Protein AF-A0A2K4ZIS6-F1 (afdb_monomer)

Mean predicted aligned error: 14.25 Å

Foldseek 3Di:
DLPDALQVCQQVLCCVVVVDGDPVVVAPPAAALVSSQVSCVVPDVDHSVVCCVRFQADPVVNHGDHDDDDPPNDDPPQQVQWDWDFPDWDQDPVQKIKTWIFRAGNPDDDSDGPDIWIWIWHDDPPDIHGDDTDD

pLDDT: mean 78.14, std 14.22, range [47.75, 95.12]

Structure (mmCIF, N/CA/C/O backbone):
data_AF-A0A2K4ZIS6-F1
#
_entry.id   AF-A0A2K4ZIS6-F1
#
loop_
_atom_site.group_PDB
_atom_site.id
_atom_site.type_symbol
_atom_site.label_atom_id
_atom_site.label_alt_id
_atom_site.label_comp_id
_atom_site.label_asym_id
_atom_site.label_entity_id
_atom_site.label_seq_id
_atom_site.pdbx_PDB_ins_code
_atom_site.Cartn_x
_atom_site.Cartn_y
_atom_site.Cartn_z
_atom_site.occupancy
_atom_site.B_iso_or_equiv
_atom_site.auth_seq_id
_atom_site.auth_comp_id
_atom_site.auth_asym_id
_atom_site.auth_atom_id
_atom_site.pdbx_PDB_model_num
ATOM 1 N N . MET A 1 1 ? 12.087 -0.090 7.131 1.00 57.41 1 MET A N 1
ATOM 2 C CA . MET A 1 1 ? 11.800 0.024 5.686 1.00 57.41 1 MET A CA 1
ATOM 3 C C . MET A 1 1 ? 12.213 -1.230 4.914 1.00 57.41 1 MET A C 1
ATOM 5 O O . MET A 1 1 ? 11.527 -1.544 3.962 1.00 57.41 1 MET A O 1
ATOM 9 N N . GLU A 1 2 ? 13.178 -2.032 5.389 1.00 54.72 2 GLU A N 1
ATOM 10 C CA . GLU A 1 2 ? 13.611 -3.327 4.796 1.00 54.72 2 GLU A CA 1
ATOM 11 C C . GLU A 1 2 ? 12.545 -4.446 4.659 1.00 54.72 2 GLU A C 1
ATOM 13 O O . GLU A 1 2 ? 12.848 -5.541 4.193 1.00 54.72 2 GLU A O 1
ATOM 18 N N . HIS A 1 3 ? 11.298 -4.223 5.082 1.00 62.56 3 HIS A N 1
ATOM 19 C CA . HIS A 1 3 ? 10.226 -5.235 5.055 1.00 62.56 3 HIS A CA 1
ATOM 20 C C . HIS A 1 3 ? 8.952 -4.743 4.364 1.00 62.56 3 HIS A C 1
ATOM 22 O O . HIS A 1 3 ? 7.903 -5.374 4.483 1.00 62.56 3 HIS A O 1
ATOM 28 N N . LEU A 1 4 ? 9.018 -3.589 3.700 1.00 74.50 4 LEU A N 1
ATOM 29 C CA . LEU A 1 4 ? 7.874 -3.030 3.000 1.00 74.50 4 LEU A CA 1
ATOM 30 C C . LEU A 1 4 ? 7.817 -3.604 1.583 1.00 74.50 4 LEU A C 1
ATOM 32 O O . LEU A 1 4 ? 8.802 -3.541 0.852 1.00 74.50 4 LEU A O 1
ATOM 36 N N . ASP A 1 5 ? 6.667 -4.150 1.196 1.00 81.69 5 ASP A N 1
ATOM 37 C CA . ASP A 1 5 ? 6.433 -4.590 -0.179 1.00 81.69 5 ASP A CA 1
ATOM 38 C C . ASP A 1 5 ? 6.145 -3.372 -1.068 1.00 81.69 5 ASP A C 1
ATOM 40 O O . ASP A 1 5 ? 5.002 -2.941 -1.237 1.00 81.69 5 ASP A O 1
ATOM 44 N N . TYR A 1 6 ? 7.213 -2.785 -1.605 1.00 83.19 6 TYR A N 1
ATOM 45 C CA . TYR A 1 6 ? 7.151 -1.627 -2.494 1.00 83.19 6 TYR A CA 1
ATOM 46 C C . TYR A 1 6 ? 6.337 -1.910 -3.768 1.00 83.19 6 TYR A C 1
ATOM 48 O O . TYR A 1 6 ? 5.609 -1.032 -4.233 1.00 83.19 6 TYR A O 1
ATOM 56 N N . ASN A 1 7 ? 6.402 -3.135 -4.300 1.00 83.25 7 ASN A N 1
ATOM 57 C CA . ASN A 1 7 ? 5.655 -3.546 -5.490 1.00 83.25 7 ASN A CA 1
ATOM 58 C C . ASN A 1 7 ? 4.156 -3.615 -5.182 1.00 83.25 7 ASN A C 1
ATOM 60 O O . ASN A 1 7 ? 3.347 -3.062 -5.926 1.00 83.25 7 ASN A O 1
ATOM 64 N N . GLY A 1 8 ? 3.794 -4.250 -4.065 1.00 79.19 8 GLY A N 1
ATOM 65 C CA . GLY A 1 8 ? 2.409 -4.366 -3.609 1.00 79.19 8 GLY A CA 1
ATOM 66 C C . GLY A 1 8 ? 1.788 -3.028 -3.201 1.00 79.19 8 GLY A C 1
ATOM 67 O O . GLY A 1 8 ? 0.581 -2.833 -3.339 1.00 79.19 8 GLY A O 1
ATOM 68 N N . MET A 1 9 ? 2.597 -2.070 -2.744 1.00 85.50 9 MET A N 1
ATOM 69 C CA . MET A 1 9 ? 2.125 -0.730 -2.387 1.00 85.50 9 MET A CA 1
ATOM 70 C C . MET A 1 9 ? 1.767 0.154 -3.579 1.00 85.50 9 MET A C 1
ATOM 72 O O . MET A 1 9 ? 0.963 1.076 -3.422 1.00 85.50 9 MET A O 1
ATOM 76 N N . TYR A 1 10 ? 2.354 -0.093 -4.749 1.00 88.19 10 TYR A N 1
ATOM 77 C CA . TYR A 1 10 ? 2.205 0.798 -5.894 1.00 88.19 10 TYR A CA 1
ATOM 78 C C . TYR A 1 10 ? 0.734 0.999 -6.296 1.00 88.19 10 TYR A C 1
ATOM 80 O O . TYR A 1 10 ? 0.315 2.137 -6.491 1.00 88.19 10 TYR A O 1
ATOM 88 N N . GLU A 1 11 ? -0.075 -0.066 -6.343 1.00 87.69 11 GLU A N 1
ATOM 89 C CA . GLU A 1 11 ? -1.501 0.034 -6.700 1.00 87.69 11 GLU A CA 1
ATOM 90 C C . GLU A 1 11 ? -2.291 0.926 -5.736 1.00 87.69 11 GLU A C 1
ATOM 92 O O . GLU A 1 11 ? -3.126 1.723 -6.167 1.00 87.69 11 GLU A O 1
ATOM 97 N N . TYR A 1 12 ? -2.008 0.824 -4.434 1.00 84.69 12 TYR A N 1
ATOM 98 C CA . TYR A 1 12 ? -2.656 1.652 -3.418 1.00 84.69 12 TYR A CA 1
ATOM 99 C C . TYR A 1 12 ? -2.283 3.124 -3.590 1.00 84.69 12 TYR A C 1
ATOM 101 O O . TYR A 1 12 ? -3.161 3.986 -3.608 1.00 84.69 12 TYR A O 1
ATOM 109 N N . LEU A 1 13 ? -0.990 3.418 -3.767 1.00 89.38 13 LEU A N 1
ATOM 110 C CA . LEU A 1 13 ? -0.518 4.785 -3.993 1.00 89.38 13 LEU A CA 1
ATOM 111 C C . LEU A 1 13 ? -1.050 5.358 -5.314 1.00 89.38 13 LEU A C 1
ATOM 113 O O . LEU A 1 13 ? -1.381 6.541 -5.377 1.00 89.38 13 LEU A O 1
ATOM 117 N N . TYR A 1 14 ? -1.188 4.527 -6.351 1.00 90.56 14 TYR A N 1
ATOM 118 C CA . TYR A 1 14 ? -1.750 4.926 -7.640 1.00 90.56 14 TYR A CA 1
ATOM 119 C C . TYR A 1 14 ? -3.208 5.348 -7.473 1.00 90.56 14 TYR A C 1
ATOM 121 O O . TYR A 1 14 ? -3.582 6.452 -7.872 1.00 90.56 14 TYR A O 1
ATOM 129 N N . ALA A 1 15 ? -4.011 4.514 -6.808 1.00 88.38 15 ALA A N 1
ATOM 130 C CA . ALA A 1 15 ? -5.408 4.819 -6.533 1.00 88.38 15 ALA A CA 1
ATOM 131 C C . ALA A 1 15 ? -5.569 6.071 -5.663 1.00 88.38 15 ALA A C 1
ATOM 133 O O . ALA A 1 15 ? -6.437 6.898 -5.928 1.00 88.38 15 ALA A O 1
ATOM 134 N N . MET A 1 16 ? -4.700 6.269 -4.669 1.00 86.75 16 MET A N 1
ATOM 135 C CA . MET A 1 16 ? -4.697 7.489 -3.858 1.00 86.75 16 MET A CA 1
ATOM 136 C C . MET A 1 16 ? -4.350 8.738 -4.673 1.00 86.75 16 MET A C 1
ATOM 138 O O . MET A 1 16 ? -4.973 9.783 -4.484 1.00 86.75 16 MET A O 1
ATOM 142 N N . LYS A 1 17 ? -3.367 8.658 -5.572 1.00 90.00 17 LYS A N 1
ATOM 143 C CA . LYS A 1 17 ? -2.917 9.811 -6.356 1.00 90.00 17 LYS A CA 1
ATOM 144 C C . LYS A 1 17 ? -3.898 10.192 -7.455 1.00 90.00 17 LYS A C 1
ATOM 146 O O . LYS A 1 17 ? -4.234 11.365 -7.603 1.00 90.00 17 LYS A O 1
ATOM 151 N N . TYR A 1 18 ? -4.323 9.208 -8.238 1.00 91.12 18 TYR A N 1
ATOM 152 C CA . TYR A 1 18 ? -5.112 9.429 -9.446 1.00 91.12 18 TYR A CA 1
ATOM 153 C C . TYR A 1 18 ? -6.614 9.278 -9.214 1.00 91.12 18 TYR A C 1
ATOM 155 O O . TYR A 1 18 ? -7.387 9.642 -10.090 1.00 91.12 18 TYR A O 1
ATOM 163 N N . GLN A 1 19 ? -7.035 8.808 -8.031 1.00 87.88 19 GLN A N 1
ATOM 164 C CA . GLN A 1 19 ? -8.442 8.556 -7.689 1.00 87.88 19 GLN A CA 1
ATOM 165 C C . GLN A 1 19 ? -9.116 7.551 -8.645 1.00 87.88 19 GLN A C 1
ATOM 167 O O . GLN A 1 19 ? -10.331 7.565 -8.832 1.00 87.88 19 GLN A O 1
ATOM 172 N N . GLU A 1 20 ? -8.319 6.656 -9.235 1.00 88.50 20 GLU A N 1
ATOM 173 C CA . GLU A 1 20 ? -8.725 5.674 -10.242 1.00 88.50 20 GLU A CA 1
ATOM 174 C C . GLU A 1 20 ? -8.061 4.316 -9.973 1.00 88.50 20 GLU A C 1
ATOM 176 O O . GLU A 1 20 ? -7.001 4.235 -9.353 1.00 88.50 20 GLU A O 1
ATOM 181 N N . GLN A 1 21 ? -8.677 3.225 -10.436 1.00 84.25 21 GLN A N 1
ATOM 182 C CA . GLN A 1 21 ? -8.054 1.903 -10.333 1.00 84.25 21 GLN A CA 1
ATOM 183 C C . GLN A 1 21 ? -6.868 1.791 -11.291 1.00 84.25 21 GLN A C 1
ATOM 185 O O . GLN A 1 21 ? -6.963 2.202 -12.445 1.00 84.25 21 GLN A O 1
ATOM 190 N N . PHE A 1 22 ? -5.779 1.175 -10.827 1.00 85.88 22 PHE A N 1
ATOM 191 C CA . PHE A 1 22 ? -4.610 0.928 -11.664 1.00 85.88 22 PHE A CA 1
ATOM 192 C C . PHE A 1 22 ? -4.983 0.046 -12.875 1.00 85.88 22 PHE A C 1
ATOM 194 O O . PHE A 1 22 ? -5.478 -1.076 -12.681 1.00 85.88 22 PHE A O 1
ATOM 201 N N . PRO A 1 23 ? -4.760 0.506 -14.125 1.00 86.62 23 PRO A N 1
ATOM 202 C CA . PRO A 1 23 ? -5.142 -0.216 -15.335 1.00 86.62 23 PRO A CA 1
ATOM 203 C C . PRO A 1 23 ? -4.143 -1.337 -15.649 1.00 86.62 23 PRO A C 1
ATOM 205 O O . PRO A 1 23 ? -3.440 -1.336 -16.652 1.00 86.62 23 PRO A O 1
ATOM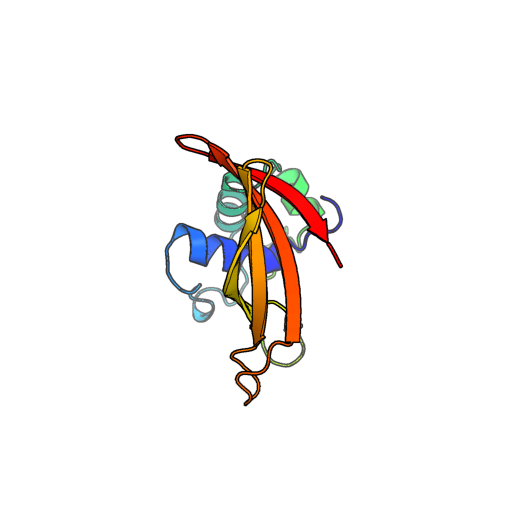 208 N N . SER A 1 24 ? -4.110 -2.345 -14.782 1.00 81.81 24 SER A N 1
ATOM 209 C CA . SER A 1 24 ? -3.198 -3.494 -14.849 1.00 81.81 24 SER A CA 1
ATOM 210 C C . SER A 1 24 ? -3.075 -4.196 -16.205 1.00 81.81 24 SER A C 1
ATOM 212 O O . SER A 1 24 ? -2.038 -4.786 -16.495 1.00 81.81 24 SER A O 1
ATOM 214 N N . GLY A 1 25 ? -4.124 -4.156 -17.033 1.00 81.50 25 GLY A N 1
ATOM 215 C CA . GLY A 1 25 ? -4.115 -4.747 -18.373 1.00 81.50 25 GLY A CA 1
ATOM 216 C C . GLY A 1 25 ? -3.114 -4.101 -19.334 1.00 81.50 25 GLY A C 1
ATOM 217 O O . GLY A 1 25 ? -2.710 -4.753 -20.294 1.00 81.50 25 GLY A O 1
ATOM 218 N N . ASP A 1 26 ? -2.682 -2.871 -19.054 1.00 86.00 26 ASP A N 1
ATOM 219 C CA . ASP A 1 26 ? -1.771 -2.108 -19.910 1.00 86.00 26 ASP A CA 1
ATOM 220 C C . ASP A 1 26 ? -0.286 -2.404 -19.615 1.00 86.00 26 ASP A C 1
ATOM 222 O O . ASP A 1 26 ? 0.590 -1.948 -20.349 1.00 86.00 26 ASP A O 1
ATOM 226 N N . TYR A 1 27 ? 0.008 -3.207 -18.582 1.00 85.12 27 TYR A N 1
ATOM 227 C CA . TYR A 1 27 ? 1.364 -3.462 -18.073 1.00 85.12 27 TYR A CA 1
ATOM 228 C C . TYR A 1 27 ? 1.714 -4.965 -18.046 1.00 85.12 27 TYR A C 1
ATOM 230 O O . TYR A 1 27 ? 1.979 -5.524 -16.978 1.00 85.12 27 TYR A O 1
ATOM 238 N N . PRO A 1 28 ? 1.721 -5.660 -19.202 1.00 81.12 28 PRO A N 1
ATOM 239 C CA . PRO A 1 28 ? 1.985 -7.101 -19.259 1.00 81.12 28 PRO A CA 1
ATOM 240 C C . PRO A 1 28 ? 3.416 -7.483 -18.845 1.00 81.12 28 PRO A C 1
ATOM 242 O O . PRO A 1 28 ? 3.622 -8.582 -18.335 1.00 81.12 28 PRO A O 1
ATOM 245 N N . ASP A 1 29 ? 4.378 -6.573 -19.024 1.00 85.00 29 ASP A N 1
ATOM 246 C CA . ASP A 1 29 ? 5.810 -6.792 -18.766 1.00 85.00 29 ASP A CA 1
ATOM 247 C C . ASP A 1 29 ? 6.297 -6.102 -17.472 1.00 85.00 29 ASP A C 1
ATOM 249 O O . ASP A 1 29 ? 7.496 -5.909 -17.248 1.00 85.00 29 ASP A O 1
ATOM 253 N N . GLY A 1 30 ? 5.355 -5.716 -16.606 1.00 87.38 30 GLY A N 1
ATOM 254 C CA . GLY A 1 30 ? 5.618 -4.971 -15.378 1.00 87.38 30 GLY A CA 1
ATOM 255 C C . GLY A 1 30 ? 5.551 -3.454 -15.555 1.00 87.38 30 GLY A C 1
ATOM 256 O O . GLY A 1 30 ? 5.183 -2.930 -16.606 1.00 87.38 30 GLY A O 1
ATOM 257 N N . ILE A 1 31 ? 5.875 -2.740 -14.480 1.00 91.69 31 ILE A N 1
ATOM 258 C CA . ILE A 1 31 ? 5.736 -1.281 -14.392 1.00 91.69 31 ILE A CA 1
ATOM 259 C C . ILE A 1 31 ? 7.087 -0.637 -14.669 1.00 91.69 31 ILE A C 1
ATOM 261 O O . ILE A 1 31 ? 8.115 -1.110 -14.183 1.00 91.69 31 ILE A O 1
ATOM 265 N N . SER A 1 32 ? 7.101 0.443 -15.451 1.00 93.56 32 SER A N 1
ATOM 266 C CA . SER A 1 32 ? 8.348 1.132 -15.781 1.00 93.56 32 SER A CA 1
ATOM 267 C C . SER A 1 32 ? 9.031 1.686 -14.528 1.00 93.56 32 SER A C 1
ATOM 269 O O . SER A 1 32 ? 8.375 2.154 -13.591 1.00 93.56 32 SER A O 1
ATOM 271 N N . LYS A 1 33 ? 10.367 1.648 -14.515 1.00 94.31 33 LYS A N 1
ATOM 272 C CA . LYS A 1 33 ? 11.165 2.126 -13.385 1.00 94.31 33 LYS A CA 1
ATOM 273 C C . LYS A 1 33 ? 10.796 3.540 -12.941 1.00 94.31 33 LYS A C 1
ATOM 275 O O . LYS A 1 33 ? 10.489 3.767 -11.774 1.00 94.31 33 LYS A O 1
ATOM 280 N N . ASP A 1 34 ? 10.787 4.470 -13.889 1.00 93.88 34 ASP A N 1
ATOM 281 C CA . ASP A 1 34 ? 10.545 5.887 -13.614 1.00 93.88 34 ASP A CA 1
ATOM 282 C C . ASP A 1 34 ? 9.158 6.145 -13.017 1.00 93.88 34 ASP A C 1
ATOM 284 O O . ASP A 1 34 ? 8.954 7.132 -12.310 1.00 93.88 34 ASP A O 1
ATOM 288 N N . GLU A 1 35 ? 8.191 5.289 -13.332 1.00 93.44 35 GLU A N 1
ATOM 289 C CA . GLU A 1 35 ? 6.815 5.415 -12.877 1.00 93.44 35 GLU A CA 1
ATOM 290 C C . GLU A 1 35 ? 6.645 4.919 -11.444 1.00 93.44 35 GLU A C 1
ATOM 292 O O . GLU A 1 35 ? 6.066 5.638 -10.623 1.00 93.44 35 GLU A O 1
ATOM 297 N N . ILE A 1 36 ? 7.191 3.739 -11.122 1.00 92.56 36 ILE A N 1
ATOM 298 C CA . ILE A 1 36 ? 7.129 3.204 -9.759 1.00 92.56 36 ILE A CA 1
ATOM 299 C C . ILE A 1 36 ? 7.931 4.086 -8.799 1.00 92.56 36 ILE A C 1
ATOM 301 O O . ILE A 1 36 ? 7.424 4.464 -7.743 1.00 92.56 36 ILE A O 1
ATOM 305 N N . GLU A 1 37 ? 9.160 4.460 -9.176 1.00 94.69 37 GLU A N 1
ATOM 306 C CA . GLU A 1 37 ? 10.078 5.170 -8.289 1.00 94.69 37 GLU A CA 1
ATOM 307 C C . GLU A 1 37 ? 9.527 6.556 -7.978 1.00 94.69 37 GLU A C 1
ATOM 309 O O . GLU A 1 37 ? 9.450 6.946 -6.817 1.00 94.69 37 GLU A O 1
ATOM 314 N N . ARG A 1 38 ? 9.046 7.277 -8.999 1.00 95.12 38 ARG A N 1
ATOM 315 C CA . ARG A 1 38 ? 8.459 8.607 -8.816 1.00 95.12 38 ARG A CA 1
ATOM 316 C C . ARG A 1 38 ? 7.257 8.576 -7.887 1.00 95.12 38 ARG A C 1
ATOM 318 O O . ARG A 1 38 ? 7.144 9.450 -7.036 1.00 95.12 38 ARG A O 1
ATOM 325 N N . LEU A 1 39 ? 6.366 7.601 -8.060 1.00 93.94 39 LEU A N 1
ATOM 326 C CA . LEU A 1 39 ? 5.176 7.500 -7.228 1.00 93.94 39 LEU A CA 1
ATOM 327 C C . LEU A 1 39 ? 5.543 7.150 -5.785 1.00 93.94 39 LEU A C 1
ATOM 329 O O . LEU A 1 39 ? 5.084 7.810 -4.863 1.00 93.94 39 LEU A O 1
ATOM 333 N N . ILE A 1 40 ? 6.399 6.151 -5.576 1.00 91.56 40 ILE A N 1
ATOM 334 C CA . ILE A 1 40 ? 6.790 5.722 -4.231 1.00 91.56 40 ILE A CA 1
ATOM 335 C C . ILE A 1 40 ? 7.549 6.836 -3.501 1.00 91.56 40 ILE A C 1
ATOM 337 O O . ILE A 1 40 ? 7.228 7.125 -2.351 1.00 91.56 40 ILE A O 1
ATOM 341 N N . MET A 1 41 ? 8.503 7.494 -4.163 1.00 92.94 41 MET A N 1
ATOM 342 C CA . MET A 1 41 ? 9.304 8.577 -3.576 1.00 92.94 41 MET A CA 1
ATOM 343 C C . MET A 1 41 ? 8.484 9.834 -3.246 1.00 92.94 41 MET A C 1
ATOM 345 O O . MET A 1 41 ? 8.903 10.648 -2.427 1.00 92.94 41 MET A O 1
ATOM 349 N N . GLU A 1 42 ? 7.324 10.019 -3.877 1.00 93.06 42 GLU A N 1
ATOM 350 C CA . GLU A 1 42 ? 6.411 11.124 -3.566 1.00 93.06 42 GLU A CA 1
ATOM 351 C C . GLU A 1 42 ? 5.698 10.931 -2.222 1.00 93.06 42 GLU A C 1
ATOM 353 O O . GLU A 1 42 ? 5.425 11.908 -1.527 1.00 93.06 42 GLU A O 1
ATOM 358 N N . TYR A 1 43 ? 5.432 9.680 -1.836 1.00 88.56 43 TYR A N 1
ATOM 359 C CA . TYR A 1 43 ? 4.727 9.342 -0.596 1.00 88.56 43 TYR A CA 1
ATOM 360 C C . TYR A 1 43 ? 5.656 8.874 0.527 1.00 88.56 43 TYR A C 1
ATOM 362 O O . TYR A 1 43 ? 5.344 9.064 1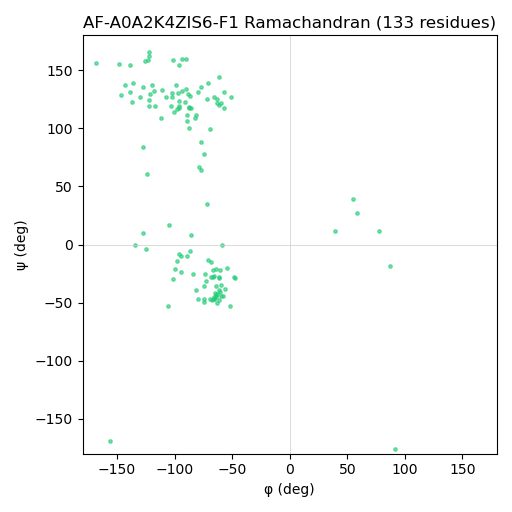.703 1.00 88.56 43 TYR A O 1
ATOM 370 N N . LEU A 1 44 ? 6.786 8.256 0.188 1.00 88.31 44 LEU A N 1
ATOM 371 C CA . LEU A 1 44 ? 7.741 7.689 1.132 1.00 88.31 44 LEU A CA 1
ATOM 372 C C . LEU A 1 44 ? 9.104 8.356 0.965 1.00 88.31 44 LEU A C 1
ATOM 374 O O . LEU A 1 44 ? 9.597 8.530 -0.145 1.00 88.31 44 LEU A O 1
ATOM 378 N N . SER A 1 45 ? 9.757 8.676 2.081 1.00 88.19 45 SER A N 1
ATOM 379 C CA . SER A 1 45 ? 11.120 9.221 2.093 1.00 88.19 45 SER A CA 1
ATOM 380 C C . SER A 1 45 ? 12.168 8.129 1.841 1.00 88.19 45 SER A C 1
ATOM 382 O O . SER A 1 45 ? 12.962 7.814 2.722 1.00 88.19 45 SER A O 1
ATOM 384 N N . VAL A 1 46 ? 12.134 7.542 0.646 1.00 89.06 46 VAL A N 1
ATOM 385 C CA . VAL A 1 46 ? 13.080 6.535 0.145 1.00 89.06 46 VAL A CA 1
ATOM 386 C C . VAL A 1 46 ? 13.732 7.024 -1.143 1.00 89.06 46 VAL A C 1
ATOM 388 O O . VAL A 1 46 ? 13.248 7.949 -1.796 1.00 89.06 46 VAL A O 1
ATOM 391 N N . THR A 1 47 ? 14.842 6.409 -1.515 1.00 91.62 47 THR A N 1
ATOM 392 C CA . THR A 1 47 ? 15.581 6.690 -2.746 1.00 91.62 47 THR A CA 1
ATOM 393 C C . THR A 1 47 ? 15.301 5.641 -3.818 1.00 91.62 47 THR A C 1
ATOM 395 O O . THR A 1 47 ? 14.925 4.510 -3.520 1.00 91.62 47 THR A O 1
ATOM 398 N N . ALA A 1 48 ? 15.542 5.992 -5.082 1.00 92.12 48 ALA A N 1
ATOM 399 C CA . ALA A 1 48 ? 15.477 5.046 -6.197 1.00 92.12 48 ALA A CA 1
ATOM 400 C C . ALA A 1 48 ? 16.396 3.827 -5.991 1.00 92.12 48 ALA A C 1
ATOM 402 O O . ALA A 1 48 ? 16.013 2.708 -6.312 1.00 92.12 48 ALA A O 1
ATOM 403 N N . GLU A 1 49 ? 17.591 4.023 -5.424 1.00 91.88 49 GLU A N 1
ATOM 404 C CA . GLU A 1 49 ? 18.513 2.920 -5.119 1.00 91.88 49 GLU A CA 1
ATOM 405 C C . GLU A 1 49 ? 17.928 1.964 -4.076 1.00 91.88 49 GLU A C 1
ATOM 407 O O . GLU A 1 49 ? 17.970 0.755 -4.281 1.00 91.88 49 GLU A O 1
ATOM 412 N N . GLU A 1 50 ? 17.318 2.486 -3.007 1.00 90.31 50 GLU A N 1
ATOM 413 C CA . GLU A 1 50 ? 16.636 1.655 -2.007 1.00 90.31 50 GLU A CA 1
ATOM 414 C C . GLU A 1 50 ? 15.451 0.903 -2.622 1.00 90.31 50 GLU A C 1
ATOM 416 O O . GLU A 1 50 ? 15.284 -0.287 -2.373 1.00 90.31 50 GLU A O 1
ATOM 421 N N . ILE A 1 51 ? 14.652 1.556 -3.472 1.00 90.00 51 ILE A N 1
ATOM 422 C CA . ILE A 1 51 ? 13.545 0.881 -4.160 1.00 90.00 51 ILE A CA 1
ATOM 423 C C . ILE A 1 51 ? 14.095 -0.244 -5.043 1.00 90.00 51 ILE A C 1
ATOM 425 O O . ILE A 1 51 ? 13.598 -1.356 -4.968 1.00 90.00 51 ILE A O 1
ATOM 429 N N . GLN A 1 52 ? 15.132 -0.006 -5.848 1.00 91.88 52 GLN A N 1
ATOM 430 C CA . GLN A 1 52 ? 15.738 -1.041 -6.700 1.00 91.88 52 GLN A CA 1
ATOM 431 C C . GLN A 1 52 ? 16.327 -2.225 -5.920 1.00 91.88 52 GLN A C 1
ATOM 433 O O . GLN A 1 52 ? 16.387 -3.320 -6.477 1.00 91.88 52 GLN A O 1
ATOM 438 N N . ASP A 1 53 ? 16.786 -2.014 -4.684 1.00 88.69 53 ASP A N 1
ATOM 439 C CA . ASP A 1 53 ? 17.373 -3.065 -3.845 1.00 88.69 53 ASP A CA 1
ATOM 440 C C . ASP A 1 53 ? 16.303 -3.925 -3.151 1.00 88.69 53 ASP A C 1
ATOM 442 O O . ASP A 1 53 ? 16.438 -5.146 -3.071 1.00 88.69 53 ASP A O 1
ATOM 446 N N . TYR A 1 54 ? 15.210 -3.303 -2.692 1.00 85.56 54 TYR A N 1
ATOM 447 C CA . TYR A 1 54 ? 14.159 -3.989 -1.930 1.00 85.56 54 TYR A CA 1
ATOM 448 C C . TYR A 1 54 ? 12.980 -4.490 -2.775 1.00 85.56 54 TYR A C 1
ATOM 450 O O . TYR A 1 54 ? 12.275 -5.409 -2.357 1.00 85.56 54 TYR A O 1
ATOM 458 N N . ALA A 1 55 ? 12.737 -3.898 -3.942 1.00 85.94 55 ALA A N 1
ATOM 459 C CA . ALA A 1 55 ? 11.659 -4.276 -4.851 1.00 85.94 55 ALA A CA 1
ATOM 460 C C . ALA A 1 55 ? 12.140 -5.279 -5.911 1.00 85.94 55 ALA A C 1
ATOM 462 O O . ALA A 1 55 ? 13.327 -5.380 -6.220 1.00 85.94 55 ALA A O 1
ATOM 463 N N . ALA A 1 56 ? 11.208 -6.008 -6.530 1.00 87.56 56 ALA A 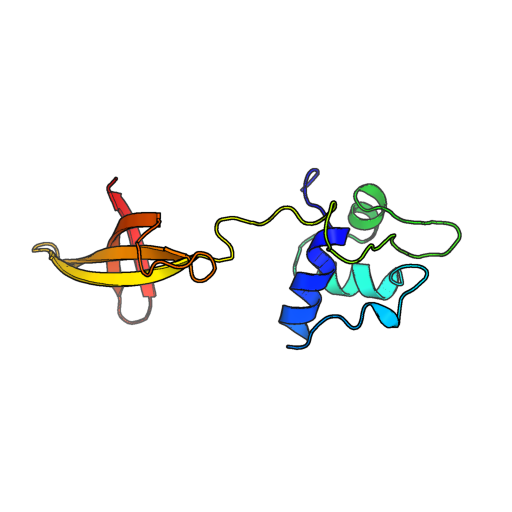N 1
ATOM 464 C CA . ALA A 1 56 ? 11.539 -6.946 -7.606 1.00 87.56 56 ALA A CA 1
ATOM 465 C C . ALA A 1 56 ? 11.871 -6.206 -8.920 1.00 87.56 56 ALA A C 1
ATOM 467 O O . ALA A 1 56 ? 11.025 -6.101 -9.809 1.00 87.56 56 ALA A O 1
ATOM 468 N N . PHE A 1 57 ? 13.087 -5.661 -9.015 1.00 92.12 57 PHE A N 1
ATOM 469 C CA . PHE A 1 57 ? 13.573 -4.872 -10.147 1.00 92.12 57 PHE A CA 1
ATOM 470 C C . PHE A 1 57 ? 14.279 -5.726 -11.212 1.00 92.12 57 PHE A C 1
ATOM 472 O O . PHE A 1 57 ? 15.288 -6.384 -10.943 1.00 92.12 57 PH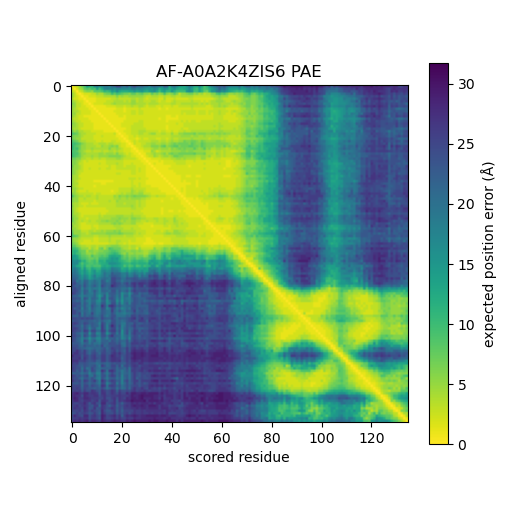E A O 1
ATOM 479 N N . ASP A 1 58 ? 13.790 -5.660 -12.447 1.00 91.62 58 ASP A N 1
ATOM 480 C CA . ASP A 1 58 ? 14.435 -6.210 -13.633 1.00 91.62 58 ASP A CA 1
ATOM 481 C C . ASP A 1 58 ? 15.374 -5.164 -14.254 1.00 91.62 58 ASP A C 1
ATOM 483 O O . ASP A 1 58 ? 14.957 -4.194 -14.895 1.00 91.62 58 ASP A O 1
ATOM 487 N N . LYS A 1 59 ? 16.682 -5.379 -14.078 1.00 89.94 59 LYS A N 1
ATOM 488 C CA . LYS A 1 59 ? 17.724 -4.492 -14.615 1.00 89.94 59 LYS A CA 1
ATOM 489 C C . LYS A 1 59 ? 17.828 -4.534 -16.138 1.00 89.94 59 LYS A C 1
ATOM 491 O O . LYS A 1 59 ? 18.287 -3.551 -16.715 1.00 89.94 59 LYS A O 1
ATOM 496 N N . GLU A 1 60 ? 17.467 -5.638 -16.782 1.00 91.31 60 GLU A N 1
ATOM 497 C CA . GLU A 1 60 ? 17.554 -5.770 -18.238 1.00 91.31 60 GLU A CA 1
ATOM 498 C C . GLU A 1 60 ? 16.436 -4.969 -18.904 1.00 91.31 60 GLU A C 1
ATOM 500 O O . GLU A 1 60 ? 16.699 -4.161 -19.795 1.00 91.31 60 GLU A O 1
ATOM 505 N N . ASN A 1 61 ? 15.213 -5.122 -18.398 1.00 90.12 61 ASN A N 1
ATOM 506 C CA . ASN A 1 61 ? 14.030 -4.473 -18.958 1.00 90.12 61 ASN A CA 1
ATOM 507 C C . ASN A 1 61 ? 13.747 -3.082 -18.364 1.00 90.12 61 ASN A C 1
ATOM 509 O O . ASN A 1 61 ? 12.923 -2.347 -18.903 1.00 90.12 61 ASN A O 1
ATOM 513 N N . GLN A 1 62 ? 14.450 -2.688 -17.292 1.00 94.06 62 GLN A N 1
ATOM 514 C CA . GLN A 1 62 ? 14.198 -1.452 -16.534 1.00 94.06 62 GLN A CA 1
ATOM 515 C C . GLN A 1 62 ? 12.742 -1.363 -16.040 1.00 94.06 62 GLN A C 1
ATOM 517 O O . GLN A 1 62 ? 12.126 -0.291 -16.034 1.00 94.06 62 GLN A O 1
ATOM 522 N N . THR A 1 63 ? 12.199 -2.500 -15.608 1.00 93.44 63 THR A N 1
ATOM 523 C CA . THR A 1 63 ? 10.835 -2.631 -15.089 1.00 93.44 63 THR A CA 1
ATOM 524 C C . THR A 1 63 ? 10.835 -3.269 -13.711 1.00 93.44 63 THR A C 1
ATOM 526 O O . THR A 1 63 ? 11.776 -3.949 -13.308 1.00 93.44 63 THR A O 1
ATOM 529 N N . TYR A 1 64 ? 9.765 -3.042 -12.964 1.00 90.94 64 TYR A N 1
ATOM 530 C CA . TYR A 1 64 ? 9.492 -3.750 -11.726 1.00 90.94 64 TYR A CA 1
ATOM 531 C C . TYR A 1 64 ? 8.434 -4.809 -11.979 1.00 90.94 64 TYR A C 1
ATOM 533 O O . TYR A 1 64 ? 7.381 -4.525 -12.559 1.00 90.94 64 TYR A O 1
ATOM 541 N N . ALA A 1 65 ? 8.716 -6.029 -11.526 1.00 85.56 65 ALA A N 1
ATOM 542 C CA . ALA A 1 65 ? 7.778 -7.129 -11.622 1.00 85.56 65 ALA A CA 1
ATOM 543 C C . ALA A 1 65 ? 6.522 -6.778 -10.824 1.00 85.56 65 ALA A C 1
ATOM 545 O O . ALA A 1 65 ? 6.567 -6.546 -9.617 1.00 85.56 65 ALA A O 1
ATOM 546 N N . TRP A 1 66 ? 5.390 -6.746 -11.506 1.00 82.56 66 TRP A N 1
ATOM 547 C CA . TRP A 1 66 ? 4.102 -6.488 -10.895 1.00 82.56 66 TRP A CA 1
ATOM 548 C C . TRP A 1 66 ? 3.160 -7.611 -11.304 1.00 82.56 66 TRP A C 1
ATOM 550 O O . TRP A 1 66 ? 3.150 -8.045 -12.456 1.00 82.56 66 TRP A O 1
ATOM 560 N N . VAL A 1 67 ? 2.398 -8.122 -10.343 1.00 73.25 67 VAL A N 1
ATOM 561 C CA . VAL A 1 67 ? 1.421 -9.179 -10.586 1.00 73.25 67 VAL A CA 1
ATOM 562 C C . VAL A 1 67 ? 0.115 -8.735 -9.971 1.00 73.25 67 VAL A C 1
ATOM 564 O O . VAL A 1 67 ? 0.066 -8.436 -8.780 1.00 73.25 67 VAL A O 1
ATOM 567 N N . ARG A 1 68 ? -0.951 -8.759 -10.775 1.00 70.75 68 ARG A N 1
ATOM 568 C CA . ARG A 1 68 ? -2.300 -8.454 -10.305 1.00 70.75 68 ARG A CA 1
ATOM 569 C C . ARG A 1 68 ? -2.628 -9.276 -9.065 1.00 70.75 68 ARG A C 1
ATOM 571 O O . ARG A 1 68 ? -2.550 -10.508 -9.103 1.00 70.75 68 ARG A O 1
ATOM 578 N N . LEU A 1 69 ? -3.049 -8.604 -7.997 1.00 65.94 69 LEU A N 1
ATOM 579 C CA . LEU A 1 69 ? -3.599 -9.271 -6.823 1.00 65.94 69 LEU A CA 1
ATOM 580 C C . LEU A 1 69 ? -4.889 -10.010 -7.213 1.00 65.94 69 LEU A C 1
ATOM 582 O O . LEU A 1 69 ? -5.818 -9.446 -7.793 1.00 65.94 69 LEU A O 1
ATOM 586 N N . GLY A 1 70 ? -4.936 -11.303 -6.923 1.00 62.66 70 GLY A N 1
ATOM 587 C CA . GLY A 1 70 ? -6.008 -12.216 -7.286 1.00 62.66 70 GLY A CA 1
ATOM 588 C C . GLY A 1 70 ? -6.055 -13.428 -6.358 1.00 62.66 70 GLY A C 1
ATOM 589 O O . GLY A 1 70 ? -5.413 -13.472 -5.306 1.00 62.66 70 GLY A O 1
ATOM 590 N N . CYS A 1 71 ? -6.843 -14.440 -6.724 1.00 53.09 71 CYS A N 1
ATOM 591 C CA . CYS A 1 71 ? -6.843 -15.696 -5.976 1.00 53.09 71 CYS A CA 1
ATOM 592 C C . CYS A 1 71 ? -5.408 -16.258 -5.943 1.00 53.09 71 CYS A C 1
ATOM 594 O O . CYS A 1 71 ? -4.774 -16.333 -6.990 1.00 53.09 71 CYS A O 1
ATOM 596 N N . PHE A 1 72 ? -4.924 -16.645 -4.757 1.00 58.84 72 PHE A N 1
ATOM 597 C CA . PHE A 1 72 ? -3.587 -17.203 -4.455 1.00 58.84 72 PHE A CA 1
ATOM 598 C C . PHE A 1 72 ? -2.434 -16.229 -4.157 1.00 58.84 72 PHE A C 1
ATOM 600 O O . PHE A 1 72 ? -1.468 -16.664 -3.536 1.00 58.84 72 PHE A O 1
ATOM 607 N N . ASN A 1 73 ? -2.517 -14.947 -4.517 1.00 62.06 73 ASN A N 1
ATOM 608 C CA . ASN A 1 73 ? -1.508 -13.930 -4.156 1.00 62.06 73 ASN A CA 1
ATOM 609 C C . ASN A 1 73 ? -2.105 -12.714 -3.423 1.00 62.06 73 ASN A C 1
ATOM 611 O O . ASN A 1 73 ? -1.367 -11.852 -2.958 1.00 62.06 73 ASN A O 1
ATOM 615 N N . TYR A 1 74 ? -3.429 -12.668 -3.271 1.00 59.41 74 TYR A N 1
ATOM 616 C CA . TYR A 1 74 ? -4.121 -11.763 -2.365 1.00 59.41 74 TYR A CA 1
ATOM 617 C C . TYR A 1 74 ? -4.199 -12.382 -0.965 1.00 59.41 74 TYR A C 1
ATOM 619 O O . TYR A 1 74 ? -4.832 -13.423 -0.773 1.00 59.41 74 TYR A O 1
ATOM 627 N N . ALA A 1 75 ? -3.575 -11.733 0.018 1.00 57.12 75 ALA A N 1
ATOM 628 C CA . ALA A 1 75 ? -3.890 -11.950 1.423 1.00 57.12 75 ALA A CA 1
ATOM 629 C C . ALA A 1 75 ? -5.008 -10.965 1.799 1.00 57.12 75 ALA A C 1
ATOM 631 O O . ALA A 1 75 ? -4.746 -9.760 1.818 1.00 57.12 75 ALA A O 1
ATOM 632 N N . PRO A 1 76 ? -6.244 -11.427 2.080 1.00 54.53 76 PRO A N 1
ATOM 633 C CA . PRO A 1 76 ? -7.291 -10.541 2.561 1.00 54.53 76 PRO A CA 1
ATOM 634 C C . PRO A 1 76 ? -6.802 -9.866 3.836 1.00 54.53 76 PRO A C 1
ATOM 636 O O . PRO A 1 76 ? -6.537 -10.532 4.842 1.00 54.53 76 PRO A O 1
ATOM 639 N N . THR A 1 77 ? -6.671 -8.545 3.810 1.00 52.19 77 THR A N 1
ATOM 640 C CA . THR A 1 77 ? -6.547 -7.791 5.048 1.00 52.19 77 THR A CA 1
ATOM 641 C C . THR A 1 77 ? -7.919 -7.883 5.707 1.00 52.19 77 THR A C 1
ATOM 643 O O . THR A 1 77 ? -8.853 -7.196 5.319 1.00 52.19 77 THR A O 1
ATOM 646 N N . TYR A 1 78 ? -8.077 -8.779 6.685 1.00 49.00 78 TYR A N 1
ATOM 647 C CA . TYR A 1 78 ? -9.335 -8.947 7.435 1.00 49.00 78 TYR A CA 1
ATOM 648 C C . TYR A 1 78 ? -9.834 -7.628 8.062 1.00 49.00 78 TYR A C 1
ATOM 650 O O . TYR A 1 78 ? -11.013 -7.494 8.363 1.00 49.00 78 TYR A O 1
ATOM 658 N N . PHE A 1 79 ? -8.943 -6.643 8.225 1.00 48.00 79 PHE A N 1
ATOM 659 C CA . PHE A 1 79 ? -9.268 -5.279 8.642 1.00 48.00 79 PHE A CA 1
ATOM 660 C C . PHE A 1 79 ? -9.719 -4.356 7.504 1.00 48.00 79 PHE A C 1
ATOM 662 O O . PHE A 1 79 ? -10.441 -3.404 7.763 1.00 48.00 79 PHE A O 1
ATOM 669 N N . GLY A 1 80 ? -9.323 -4.611 6.253 1.00 47.75 80 GLY A N 1
ATOM 670 C CA . GLY A 1 80 ? -9.662 -3.757 5.108 1.00 47.75 80 GLY A CA 1
ATOM 671 C C . GLY A 1 80 ? -11.148 -3.779 4.742 1.00 47.75 80 GLY A C 1
ATOM 672 O O . GLY A 1 80 ? -11.620 -2.908 4.021 1.00 47.75 80 GLY A O 1
ATOM 673 N N . THR A 1 81 ? -11.889 -4.760 5.255 1.00 51.09 81 THR A N 1
ATOM 674 C CA . THR A 1 81 ? -13.344 -4.870 5.112 1.00 51.09 81 THR A CA 1
ATOM 675 C C . THR A 1 81 ? -14.106 -4.267 6.283 1.00 51.09 81 THR A C 1
ATOM 677 O O . THR A 1 81 ? -15.334 -4.169 6.203 1.00 51.09 81 THR A O 1
ATOM 680 N N . SER A 1 82 ? -13.401 -3.910 7.360 1.00 59.59 82 SER A N 1
ATOM 681 C CA . SER A 1 82 ? -13.999 -3.406 8.585 1.00 59.59 82 SER A CA 1
ATOM 682 C C . SER A 1 82 ? -13.940 -1.888 8.625 1.00 59.59 82 SER A C 1
ATOM 684 O O . SER A 1 82 ? -12.861 -1.300 8.661 1.00 59.59 82 SER A O 1
ATOM 686 N N . PHE A 1 83 ? -15.103 -1.249 8.625 1.00 70.94 83 PHE A N 1
ATOM 687 C CA . PHE A 1 83 ? -15.208 0.197 8.754 1.00 70.94 83 PHE A CA 1
ATOM 688 C C . PHE A 1 83 ? -15.397 0.555 10.230 1.00 70.94 83 PHE A C 1
ATOM 690 O O . PHE A 1 83 ? -16.219 -0.079 10.893 1.00 70.94 83 PHE A O 1
ATOM 697 N N . PRO A 1 84 ? -14.637 1.525 10.767 1.00 74.44 84 PRO A N 1
ATOM 698 C CA . PRO A 1 84 ? -14.876 2.012 12.113 1.00 74.44 84 PRO A CA 1
ATOM 699 C C . PRO A 1 84 ? -16.161 2.844 12.129 1.00 74.44 84 PRO A C 1
ATOM 701 O O . PRO A 1 84 ? -16.289 3.820 11.387 1.00 74.44 84 PRO A O 1
ATOM 704 N N . GLU A 1 85 ? -17.088 2.479 13.001 1.00 80.94 85 GLU A N 1
ATOM 705 C CA . GLU A 1 85 ? -18.340 3.184 13.236 1.00 80.94 85 GLU A CA 1
ATOM 706 C C . GLU A 1 85 ? -18.419 3.599 14.704 1.00 80.94 85 GLU A C 1
ATOM 708 O O . GLU A 1 85 ? -18.200 2.791 15.6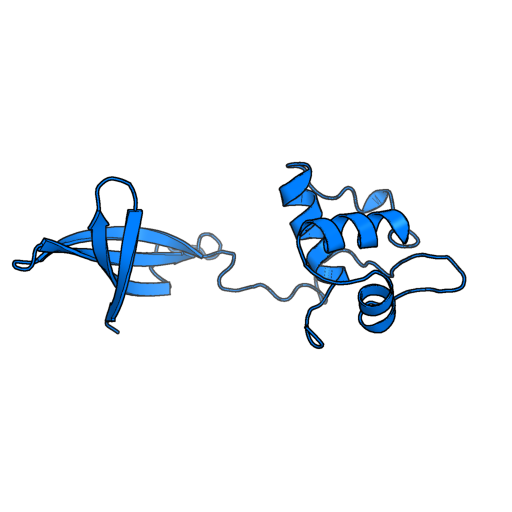00 1.00 80.94 85 GLU A O 1
ATOM 713 N N . VAL A 1 86 ? -18.712 4.875 14.964 1.00 83.81 86 VAL A N 1
ATOM 714 C CA . VAL A 1 86 ? -18.959 5.349 16.330 1.00 83.81 86 V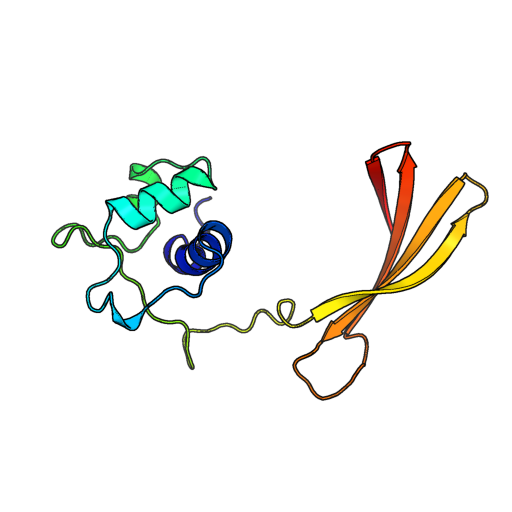AL A CA 1
ATOM 715 C C . VAL A 1 86 ? -20.398 5.006 16.693 1.00 83.81 86 VAL A C 1
ATOM 717 O O . VAL A 1 86 ? -21.323 5.596 16.134 1.00 83.81 86 VAL A O 1
ATOM 720 N N . THR A 1 87 ? -20.583 4.081 17.629 1.00 86.62 87 THR A N 1
ATOM 721 C CA . THR A 1 87 ? -21.907 3.607 18.055 1.00 86.62 87 THR A CA 1
ATOM 722 C C . THR A 1 87 ? -22.391 4.260 19.346 1.00 86.62 87 THR A C 1
ATOM 724 O O . THR A 1 87 ? -23.600 4.334 19.565 1.00 86.62 87 THR A O 1
ATOM 727 N N . ASP A 1 88 ? -21.484 4.815 20.160 1.00 88.56 88 ASP A N 1
ATOM 728 C CA . ASP A 1 88 ? -21.840 5.608 21.342 1.00 88.56 88 ASP A CA 1
ATOM 729 C C . ASP A 1 88 ? -20.828 6.724 21.647 1.00 88.56 88 ASP A C 1
ATOM 731 O O . ASP A 1 88 ? -19.651 6.657 21.275 1.00 88.56 88 ASP A O 1
ATOM 735 N N . ILE A 1 89 ? -21.301 7.767 22.335 1.00 89.56 89 ILE A N 1
ATOM 736 C CA . ILE A 1 89 ? -20.508 8.926 22.758 1.00 89.56 89 ILE A CA 1
ATOM 737 C C . ILE A 1 89 ? -20.871 9.294 24.198 1.00 89.56 89 ILE A C 1
ATOM 739 O O . ILE A 1 89 ? -22.009 9.659 24.493 1.00 89.56 89 ILE A O 1
ATOM 743 N N . ARG A 1 90 ? -19.870 9.310 25.084 1.00 91.00 90 ARG A N 1
ATOM 744 C CA . ARG A 1 90 ? -20.012 9.727 26.484 1.00 91.00 90 ARG A CA 1
ATOM 745 C C . ARG A 1 90 ? -19.083 10.881 26.837 1.00 91.00 90 ARG A C 1
ATOM 747 O O . ARG A 1 90 ? -17.864 10.756 26.746 1.00 91.00 90 ARG A O 1
ATOM 754 N N . GLU A 1 91 ? -19.645 11.973 27.342 1.00 90.50 91 GLU A N 1
ATOM 755 C CA . GLU A 1 91 ? -18.871 13.048 27.970 1.00 90.50 91 GLU A CA 1
ATOM 756 C C . GLU A 1 91 ? -18.490 12.672 29.408 1.00 90.50 91 GLU A C 1
ATOM 758 O O . GLU A 1 91 ? -19.328 12.233 30.198 1.00 90.50 91 GLU A O 1
ATOM 763 N N . ASN A 1 92 ? -17.214 12.833 29.750 1.00 89.00 92 ASN A N 1
ATOM 764 C CA . ASN A 1 92 ? -16.689 12.588 31.087 1.00 89.00 92 ASN A CA 1
ATOM 765 C C . ASN A 1 92 ? -16.618 13.902 31.886 1.00 89.00 92 ASN A C 1
ATOM 767 O O . ASN A 1 92 ? -16.451 14.989 31.331 1.00 89.00 92 ASN A O 1
ATOM 771 N N . GLU A 1 93 ? -16.666 13.799 33.216 1.00 87.75 93 GLU A N 1
ATOM 772 C CA . GLU A 1 93 ? -16.634 14.958 34.126 1.00 87.75 93 GLU A CA 1
ATOM 773 C C . GLU A 1 93 ? -15.353 15.807 34.008 1.00 87.75 93 GLU A C 1
ATOM 775 O O . GLU A 1 93 ? -15.353 16.987 34.355 1.00 87.75 93 GLU A O 1
ATOM 780 N N . ASP A 1 94 ? -14.259 15.231 33.499 1.00 85.75 94 ASP A N 1
ATOM 781 C CA . ASP A 1 94 ? -12.972 15.905 33.295 1.00 85.75 94 ASP A CA 1
ATOM 782 C C . ASP A 1 94 ? -12.867 16.659 31.951 1.00 85.75 94 ASP A C 1
ATOM 784 O O . ASP A 1 94 ? -11.785 17.128 31.580 1.00 85.75 94 ASP A O 1
ATOM 788 N N . GLY A 1 95 ? -13.980 16.767 31.217 1.00 83.12 95 GLY A N 1
ATOM 789 C CA . GLY A 1 95 ? -14.064 17.432 29.916 1.00 83.12 95 GLY A CA 1
ATOM 790 C C . GLY A 1 95 ? -13.502 16.608 28.754 1.00 83.12 95 GLY A C 1
ATOM 791 O O . GLY A 1 95 ? -13.278 17.151 27.672 1.00 83.12 95 GLY A O 1
ATOM 792 N N . THR A 1 96 ? -13.223 15.318 28.961 1.00 87.56 96 THR A N 1
ATOM 793 C CA . THR A 1 96 ? -12.889 14.385 27.875 1.00 87.56 96 THR A CA 1
ATOM 794 C C . THR A 1 96 ? -14.142 13.711 27.319 1.00 87.56 96 THR A C 1
ATOM 796 O O . THR A 1 96 ? -15.180 13.660 27.974 1.00 87.56 96 THR A O 1
ATOM 799 N N . VAL A 1 97 ? -14.047 13.181 26.103 1.00 88.00 97 VAL A N 1
ATOM 800 C CA . VAL A 1 97 ? -15.126 12.445 25.438 1.00 88.00 97 VAL A CA 1
ATOM 801 C C . VAL A 1 97 ? -14.660 11.018 25.187 1.00 88.00 97 VAL A C 1
ATOM 803 O O . VAL A 1 97 ? -13.556 10.807 24.695 1.00 88.00 97 VAL A O 1
ATOM 806 N N . THR A 1 98 ? -15.486 10.038 25.535 1.00 87.56 98 THR A N 1
ATOM 807 C CA . THR A 1 98 ? -15.268 8.621 25.223 1.00 87.56 98 THR A CA 1
ATOM 808 C C . THR A 1 98 ? -16.160 8.232 24.056 1.00 87.56 98 THR A C 1
ATOM 810 O O . THR A 1 98 ? -17.361 8.479 24.105 1.00 87.56 98 THR A O 1
ATOM 813 N N . LEU A 1 99 ? -15.575 7.653 23.015 1.00 86.69 99 LEU A N 1
ATOM 814 C CA . LEU A 1 99 ? -16.260 7.127 21.842 1.00 86.69 99 LEU A CA 1
ATOM 815 C C . LEU A 1 99 ? -16.221 5.603 21.914 1.00 86.69 99 LEU A C 1
ATOM 817 O O . LEU A 1 99 ? -15.136 5.035 22.042 1.00 86.69 99 LEU A O 1
ATOM 821 N N . THR A 1 100 ? -17.370 4.951 21.801 1.00 85.62 100 THR A N 1
ATOM 822 C CA . THR A 1 100 ? -17.428 3.511 21.536 1.00 85.62 100 THR A CA 1
ATOM 823 C C . THR A 1 100 ? -17.387 3.327 20.028 1.00 85.62 100 THR A C 1
ATOM 825 O O . THR A 1 100 ? -18.233 3.860 19.310 1.00 85.62 100 THR A O 1
ATOM 828 N N . VAL A 1 101 ? -16.354 2.641 19.549 1.00 81.75 101 VAL A N 1
ATOM 829 C CA . VAL A 1 101 ? -16.082 2.435 18.129 1.00 81.75 101 VAL A CA 1
ATOM 830 C C . VAL A 1 101 ? -16.148 0.950 17.823 1.00 81.75 101 VAL A C 1
ATOM 832 O O . VAL A 1 101 ? -15.350 0.168 18.341 1.00 81.75 101 VAL A O 1
ATOM 835 N N . ASP A 1 102 ? -17.066 0.584 16.942 1.00 83.12 102 ASP A N 1
ATOM 836 C CA . ASP A 1 102 ? -17.203 -0.766 16.425 1.00 83.12 102 ASP A CA 1
ATOM 837 C C . ASP A 1 102 ? -16.500 -0.879 15.073 1.00 83.12 102 ASP A C 1
ATOM 839 O O . ASP A 1 102 ? -16.687 -0.064 14.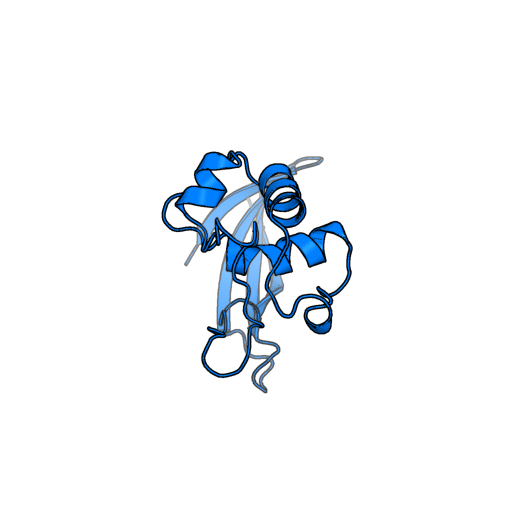173 1.00 83.12 102 ASP A O 1
ATOM 843 N N . ALA A 1 103 ? -15.666 -1.902 14.915 1.00 71.81 103 ALA A N 1
ATOM 844 C CA . ALA A 1 103 ? -15.108 -2.278 13.626 1.00 71.81 103 ALA A CA 1
ATOM 845 C C . ALA A 1 103 ? -16.083 -3.241 12.933 1.00 71.81 103 ALA A C 1
ATOM 847 O O . ALA A 1 103 ? -16.110 -4.437 13.240 1.00 71.81 103 ALA A O 1
ATOM 848 N N . VAL A 1 104 ? -16.883 -2.723 12.000 1.00 67.75 104 VAL A N 1
ATOM 849 C CA . VAL A 1 104 ? -17.961 -3.471 11.334 1.00 67.75 104 VAL A CA 1
ATOM 850 C C . VAL A 1 104 ? -17.477 -4.027 10.000 1.00 67.75 104 VAL A C 1
ATOM 852 O O . VAL A 1 104 ? -17.129 -3.263 9.099 1.00 67.75 104 VAL A O 1
ATOM 855 N N . CYS A 1 105 ? -17.458 -5.355 9.851 1.00 60.06 105 CYS A N 1
ATOM 856 C CA . CYS A 1 105 ? -17.013 -6.014 8.621 1.00 60.06 105 CYS A CA 1
ATOM 857 C C . CYS A 1 105 ? -18.123 -6.054 7.564 1.00 60.06 105 CYS A C 1
ATOM 859 O O . CYS A 1 105 ? -19.045 -6.857 7.630 1.00 60.06 105 CYS A O 1
ATOM 861 N N . SER A 1 106 ? -17.969 -5.255 6.513 1.00 57.78 106 SER A N 1
ATOM 862 C CA . SER A 1 106 ? -18.927 -5.169 5.402 1.00 57.78 106 SER A CA 1
ATOM 863 C C . SER A 1 106 ? -18.973 -6.402 4.480 1.00 57.78 106 SER A C 1
ATOM 865 O O . SER A 1 106 ? -19.876 -6.518 3.652 1.00 57.78 106 SER A O 1
ATOM 867 N N . MET A 1 107 ? -18.001 -7.321 4.569 1.00 53.12 107 MET A N 1
ATOM 868 C CA . MET A 1 107 ? -17.807 -8.380 3.564 1.00 53.12 107 MET A CA 1
ATOM 869 C C . MET A 1 107 ? -18.425 -9.737 3.946 1.00 53.12 107 MET A C 1
ATOM 871 O O . MET A 1 107 ? -18.568 -10.602 3.082 1.00 53.12 107 MET A O 1
ATOM 875 N N . ILE A 1 108 ? -18.812 -9.945 5.210 1.00 52.12 108 ILE A N 1
ATOM 876 C CA . ILE A 1 108 ? -19.348 -11.223 5.709 1.00 52.12 108 ILE A CA 1
ATOM 877 C C . ILE A 1 108 ? -20.687 -10.971 6.403 1.00 52.12 108 ILE A C 1
ATOM 879 O O . ILE A 1 108 ? -20.711 -10.832 7.611 1.00 52.12 108 ILE A O 1
ATOM 883 N N . LEU A 1 109 ? -21.773 -10.922 5.619 1.00 47.81 109 LEU A N 1
ATOM 884 C CA . LEU A 1 109 ? -23.177 -11.290 5.927 1.00 47.81 109 LEU A CA 1
ATOM 885 C C . LEU A 1 109 ? -23.813 -10.969 7.305 1.00 47.81 109 LEU A C 1
ATOM 887 O O . LEU A 1 109 ? -24.918 -11.446 7.561 1.00 47.81 109 LEU A O 1
ATOM 891 N N . CYS A 1 110 ? -23.197 -10.155 8.149 1.00 52.22 110 CYS A N 1
ATOM 892 C CA . CYS A 1 110 ? -23.681 -9.778 9.465 1.00 52.22 110 CYS A CA 1
ATOM 893 C C . CYS A 1 110 ? -23.242 -8.338 9.740 1.00 52.22 110 CYS A C 1
ATOM 895 O O . CYS A 1 110 ? -22.054 -8.034 9.648 1.00 52.22 110 CYS A O 1
ATOM 897 N N . ASP A 1 111 ? -24.177 -7.480 10.142 1.00 56.47 111 ASP A N 1
ATOM 898 C CA . ASP A 1 111 ? -23.903 -6.146 10.701 1.00 56.47 111 ASP A CA 1
ATOM 899 C C . ASP A 1 111 ? -23.320 -6.253 12.131 1.00 56.47 111 ASP A C 1
ATOM 901 O O . ASP A 1 111 ? -23.627 -5.454 13.013 1.00 56.47 111 ASP A O 1
ATOM 905 N N . ASP A 1 112 ? -22.521 -7.291 12.389 1.00 60.41 112 ASP A N 1
ATOM 906 C CA . ASP A 1 112 ? -21.950 -7.577 13.698 1.00 60.41 112 ASP A CA 1
ATOM 907 C C . ASP A 1 112 ? -20.589 -6.881 13.827 1.00 60.41 112 ASP A C 1
ATOM 909 O O . ASP A 1 112 ? -19.723 -6.965 12.946 1.00 60.41 112 ASP A O 1
ATOM 913 N N . ALA A 1 113 ? -20.381 -6.218 14.965 1.00 64.19 113 ALA A N 1
ATOM 914 C CA . ALA A 1 113 ? -19.086 -5.667 15.332 1.00 64.19 113 ALA A CA 1
ATOM 915 C C . ALA A 1 113 ? -18.067 -6.806 15.498 1.00 64.19 113 ALA A C 1
ATOM 917 O O . ALA A 1 113 ? -18.243 -7.711 16.316 1.00 64.19 113 ALA A O 1
ATOM 918 N N . VAL A 1 114 ? -16.975 -6.761 14.730 1.00 65.75 114 VAL A N 1
ATOM 919 C CA . VAL A 1 114 ? -15.865 -7.722 14.863 1.00 65.75 114 VAL A CA 1
ATOM 920 C C . VAL A 1 114 ? -15.039 -7.407 16.110 1.00 65.75 114 VAL A C 1
ATOM 922 O O . VAL A 1 114 ? -14.529 -8.312 16.770 1.00 65.75 114 VAL A O 1
ATOM 925 N N . ILE A 1 115 ? -14.900 -6.116 16.419 1.00 71.19 115 ILE A N 1
ATOM 926 C CA . ILE A 1 115 ? -14.213 -5.568 17.591 1.00 71.19 115 ILE A CA 1
ATOM 927 C C . ILE A 1 115 ? -15.001 -4.337 18.046 1.00 71.19 115 ILE A C 1
ATOM 929 O O . ILE A 1 115 ? -15.358 -3.518 17.204 1.00 71.19 115 ILE A O 1
ATOM 933 N N . THR A 1 116 ? -15.199 -4.191 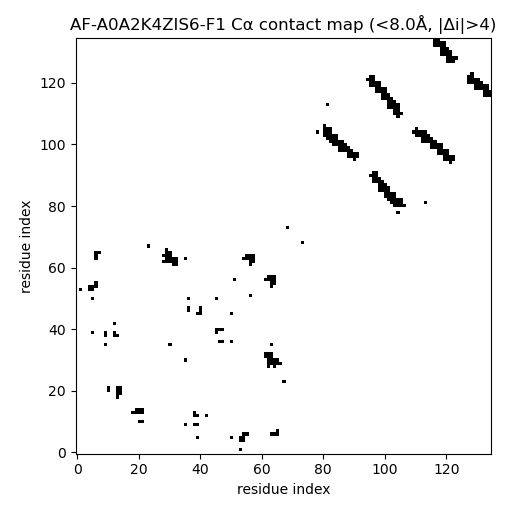19.354 1.00 77.44 116 THR A N 1
ATOM 934 C CA . THR A 1 116 ? -15.674 -2.959 19.999 1.00 77.44 116 THR A CA 1
ATOM 935 C C . THR A 1 116 ? -14.527 -2.373 20.811 1.00 77.44 116 THR A C 1
ATOM 937 O O . THR A 1 116 ? -13.861 -3.107 21.541 1.00 77.44 116 THR A O 1
ATOM 940 N N . HIS A 1 117 ? -14.287 -1.071 20.690 1.00 79.62 117 HIS A N 1
ATOM 941 C CA . HIS A 1 117 ? -13.187 -0.376 21.356 1.00 79.62 117 HIS A CA 1
ATOM 942 C C . HIS A 1 117 ? -13.649 0.960 21.949 1.00 79.62 117 HIS A C 1
ATOM 944 O O . HIS A 1 117 ? -14.394 1.700 21.308 1.00 79.62 117 HIS A O 1
ATOM 950 N N . GLU A 1 118 ? -13.181 1.299 23.153 1.00 84.75 118 GLU A N 1
ATOM 951 C CA . GLU A 1 118 ? -13.441 2.600 23.776 1.00 84.75 118 GLU A CA 1
ATOM 952 C C . GLU A 1 118 ? -12.244 3.547 23.622 1.00 84.75 118 GLU A C 1
ATOM 954 O O . GLU A 1 118 ? -11.188 3.379 24.238 1.00 84.75 118 GLU A O 1
ATOM 959 N N . LEU A 1 119 ? -12.453 4.618 22.859 1.00 82.69 119 LEU A N 1
ATOM 960 C CA . LEU A 1 119 ? -11.467 5.658 22.608 1.00 82.69 119 LEU A CA 1
ATOM 961 C C . LEU A 1 119 ? -11.775 6.905 23.446 1.00 82.69 119 LEU A C 1
ATOM 963 O O . LEU A 1 119 ? -12.806 7.543 23.254 1.00 82.69 119 LEU A O 1
ATOM 967 N N . THR A 1 120 ? -10.863 7.322 24.331 1.00 84.69 120 THR A N 1
ATOM 968 C CA . THR A 1 120 ? -10.990 8.612 25.034 1.00 84.69 120 THR A CA 1
ATOM 969 C C . THR A 1 120 ? -10.190 9.710 24.328 1.00 84.69 120 THR A C 1
ATOM 971 O O . THR A 1 120 ? -8.969 9.609 24.175 1.00 84.69 120 THR A O 1
ATOM 974 N N . VAL A 1 121 ? -10.865 10.798 23.955 1.00 83.50 121 VAL A N 1
ATOM 975 C CA . VAL A 1 121 ? -10.285 11.975 23.296 1.00 83.50 121 VAL A CA 1
ATOM 976 C C . VAL A 1 121 ? -10.546 13.257 24.074 1.00 83.50 121 VAL A C 1
ATOM 978 O O . VAL A 1 121 ? -11.479 13.364 24.871 1.00 83.50 121 VAL A O 1
ATOM 981 N N . ARG A 1 122 ? -9.727 14.273 23.810 1.00 83.25 122 ARG A N 1
ATOM 982 C CA . ARG A 1 122 ? -10.004 15.652 24.215 1.00 83.25 122 ARG A CA 1
ATOM 983 C C . ARG A 1 122 ? -10.019 16.544 22.990 1.00 83.25 122 ARG A C 1
ATOM 985 O O . ARG A 1 122 ? -9.003 16.677 22.303 1.00 83.25 122 ARG A O 1
ATOM 992 N N . PHE A 1 123 ? -11.162 17.170 22.752 1.00 76.56 123 PHE A N 1
ATOM 993 C CA . PHE A 1 123 ? -11.299 18.167 21.704 1.00 76.56 123 PHE A CA 1
ATOM 994 C C . PHE A 1 123 ? -10.668 19.490 22.156 1.00 76.56 123 PHE A C 1
ATOM 996 O O . PHE A 1 123 ? -10.832 19.927 23.293 1.00 76.56 123 PHE A O 1
ATOM 1003 N N . SER A 1 124 ? -9.912 20.105 21.257 1.00 75.12 124 SER A N 1
ATOM 1004 C CA . SER A 1 124 ? -9.457 21.497 21.324 1.00 75.12 124 SER A CA 1
ATOM 1005 C C . SER A 1 124 ? -9.950 22.213 20.065 1.00 75.12 124 SER A C 1
ATOM 1007 O O . SER A 1 124 ? -10.391 21.523 19.149 1.00 75.12 124 SER A O 1
ATOM 1009 N N . GLU A 1 125 ? -9.911 23.551 20.026 1.00 63.25 125 GLU A N 1
ATOM 1010 C CA . GLU A 1 125 ? -10.649 24.380 19.046 1.00 63.25 125 GLU A CA 1
ATOM 1011 C C . GLU A 1 125 ? -10.526 23.919 17.578 1.00 63.25 125 GLU A C 1
ATOM 1013 O O . GLU A 1 125 ? -11.502 24.048 16.849 1.00 63.25 125 GLU A O 1
ATOM 1018 N N . ASP A 1 126 ? -9.412 23.278 17.190 1.00 56.38 126 ASP A N 1
ATOM 1019 C CA . ASP A 1 126 ? -9.203 22.714 15.845 1.00 56.38 126 ASP A CA 1
ATOM 1020 C C . ASP A 1 126 ? -8.623 21.279 15.812 1.00 56.38 126 ASP A C 1
ATOM 1022 O O . ASP A 1 126 ? -8.364 20.739 14.735 1.00 56.38 126 ASP A O 1
ATOM 1026 N N . ILE A 1 127 ? -8.344 20.646 16.963 1.00 50.31 127 ILE A N 1
ATOM 1027 C CA . ILE A 1 127 ? -7.553 19.397 17.020 1.00 50.31 127 ILE A CA 1
ATOM 1028 C C . ILE A 1 127 ? -8.144 18.407 18.031 1.00 50.31 127 ILE A C 1
ATOM 1030 O O . ILE A 1 127 ? -8.396 18.745 19.191 1.00 50.31 127 ILE A O 1
ATOM 1034 N N . CYS A 1 128 ? -8.313 17.154 17.603 1.00 54.19 128 CYS A N 1
ATOM 1035 C CA . CYS A 1 128 ? -8.635 16.020 18.466 1.00 54.19 128 CYS A CA 1
ATOM 1036 C C . CYS A 1 128 ? -7.343 15.402 19.024 1.00 54.19 128 CYS A C 1
ATOM 1038 O O . CYS A 1 128 ? -6.507 14.918 18.261 1.00 54.19 128 CYS A O 1
ATOM 1040 N N . ASN A 1 129 ? -7.169 15.421 20.349 1.00 64.25 129 ASN A N 1
ATOM 1041 C CA . ASN A 1 129 ? -6.027 14.789 21.006 1.00 64.25 129 ASN A CA 1
ATOM 1042 C C . ASN A 1 129 ? -6.409 13.393 21.504 1.00 64.25 129 ASN A C 1
ATOM 1044 O O . ASN A 1 129 ? -7.283 13.251 22.363 1.00 64.25 129 ASN A O 1
ATOM 1048 N N . TYR A 1 130 ? -5.716 12.379 20.985 1.00 68.44 130 TYR A N 1
ATOM 1049 C CA . TYR A 1 130 ? -5.777 11.006 21.478 1.00 68.44 130 TYR A CA 1
ATOM 1050 C C . TYR A 1 130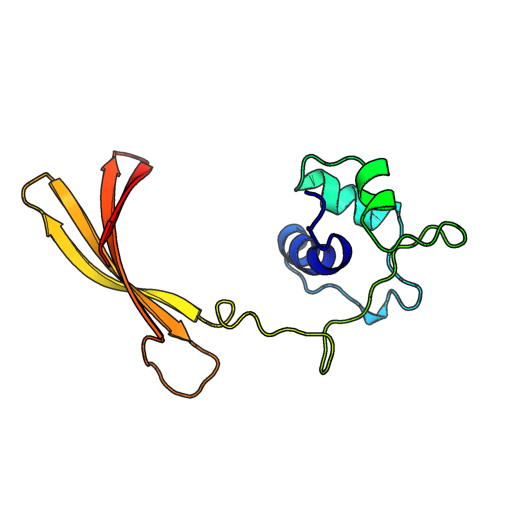 ? -5.191 10.931 22.894 1.00 68.44 130 TYR A C 1
ATOM 1052 O O . TYR A 1 130 ? -4.065 11.384 23.113 1.00 68.44 130 TYR A O 1
ATOM 1060 N N . LEU A 1 131 ? -5.938 10.368 23.850 1.00 66.75 131 LEU A N 1
ATOM 1061 C CA . LEU A 1 131 ? -5.467 10.236 25.231 1.00 66.75 131 LEU A CA 1
ATOM 1062 C C . LEU A 1 131 ? -5.085 8.800 25.581 1.00 66.75 131 LEU A C 1
ATOM 1064 O O . LEU A 1 131 ? -3.985 8.578 26.086 1.00 66.75 131 LEU A O 1
ATOM 1068 N N . LYS A 1 132 ? -5.984 7.836 25.352 1.00 68.50 132 LYS A N 1
ATOM 1069 C CA . LYS A 1 132 ? -5.748 6.424 25.678 1.00 68.50 132 LYS A CA 1
ATOM 1070 C C . LYS A 1 132 ? -6.797 5.489 25.073 1.00 68.50 132 LYS A C 1
ATOM 1072 O O . LYS A 1 132 ? -7.936 5.894 24.844 1.00 68.50 132 LYS A O 1
ATOM 1077 N N . ASP A 1 133 ? -6.370 4.243 24.921 1.00 59.47 133 ASP A N 1
ATOM 1078 C CA . ASP A 1 133 ? -7.167 3.046 24.655 1.00 59.47 133 ASP A CA 1
ATOM 1079 C C . ASP A 1 133 ? -7.610 2.440 25.999 1.00 59.47 133 ASP A C 1
ATOM 1081 O O . ASP A 1 133 ? -6.771 2.262 26.892 1.00 59.47 133 ASP A O 1
ATOM 1085 N N . ASN A 1 134 ? -8.904 2.153 26.160 1.00 57.59 134 ASN A N 1
ATOM 1086 C CA . ASN A 1 134 ? -9.386 1.285 27.232 1.00 57.59 134 ASN A CA 1
ATOM 1087 C C . ASN A 1 134 ? -9.913 -0.020 26.592 1.00 57.59 134 ASN A C 1
ATOM 1089 O O . ASN A 1 134 ? -10.959 -0.000 25.945 1.00 57.59 134 ASN A O 1
ATOM 1093 N N . ASN A 1 135 ? -9.184 -1.130 26.782 1.00 51.84 135 ASN A N 1
ATOM 1094 C CA . ASN A 1 135 ? -9.626 -2.493 26.438 1.00 51.84 135 ASN A CA 1
ATOM 1095 C C . ASN A 1 135 ? -10.323 -3.170 27.620 1.00 51.84 135 ASN A C 1
ATOM 1097 O O . ASN A 1 135 ? -9.817 -3.014 28.760 1.00 51.84 135 ASN A O 1
#

Radius of gyration: 20.51 Å; Cα contacts (8 Å, |Δi|>4): 188; chains: 1; bounding box: 42×42×54 Å

Nearest PDB structures (foldseek):
  1xip-assembly1_A  TM=6.216E-01  e=7.272E+00  Saccharomyces cerevisiae
  5kky-assembly1_B  TM=4.897E-01  e=3.491E+00  Streptococcus pneumoniae
  4uwb-assembly1_A  TM=5.567E-01  e=7.272E+00  Homo sapiens
  8v1l-assembly2_D  TM=4.789E-01  e=5.356E+00  Homo sapiens
  8th5-assembly1_A  TM=5.038E-01  e=5.694E+00  Homo sapiens

Secondary structure (DSSP, 8-state):
-TT--HHHHHHHHHHHHHSS---GGG-TT-EEHHHHHHHHHHHSS--HHHHHHHS-EETTTTEE------TTT----TTTTEEEEEEEEEE-TTS-EEEEEEEEETTSS---EEEEEEEEEEEETTEEEEEEEE-

Solvent-accessible surface area (backbone atoms only — not comparable to full-atom values): 8273 Å² total; per-residue (Å²): 118,98,81,57,60,58,58,75,43,44,54,58,54,43,27,70,73,69,74,43,80,68,68,64,86,81,37,88,83,23,45,50,44,75,58,55,43,54,56,49,45,72,79,37,103,61,50,65,67,57,48,54,72,71,27,63,55,38,80,89,79,48,18,30,64,64,74,84,75,41,94,92,72,54,76,82,57,80,61,80,44,34,48,81,40,79,79,46,79,45,81,45,97,87,70,33,37,36,34,35,34,27,31,33,35,75,80,63,98,44,99,49,63,77,43,78,44,40,42,36,32,37,80,49,102,86,46,80,42,84,74,51,81,55,131

Sequence (135 aa):
MEHLDYNGMYEYLYAMKYQEQFPSGDYPDGISKDEIERLIMEYLSVTAEEIQDYAAFDKENQTYAWVRLGCFNYAPTYFGTSFPEVTDIRENEDGTVTLTVDAVCSMILCDDAVITHELTVRFSEDICNYLKDNN

InterPro domains:
  IPR045714 Protein of unknown function DUF6070 [PF19546] (1-131)

Organism: NCBI:txid879566